Protein AF-A0A241VUE5-F1 (afdb_monomer)

pLDDT: mean 75.99, std 21.01, range [32.09, 97.69]

Secondary structure (DSSP, 8-state):
-----------EEEEE-S-TTSSEEEEEEEES-TTSEEEEEEEHHHHHHHHHHHT-EEPPHHHHHHHHHHHHHHHH--------HHHHHHHHHHTTTT---------

Structure (mmCIF, N/CA/C/O backbone):
data_AF-A0A241VUE5-F1
#
_entry.id   AF-A0A241VUE5-F1
#
loop_
_atom_site.group_PDB
_atom_site.id
_atom_site.type_symbol
_atom_site.label_atom_id
_atom_site.label_alt_id
_atom_site.label_comp_id
_atom_site.label_asym_id
_atom_site.label_entity_id
_atom_site.label_seq_id
_atom_site.pdbx_PDB_ins_code
_atom_site.Cartn_x
_atom_site.Cartn_y
_atom_site.Cartn_z
_atom_site.occupancy
_atom_site.B_iso_or_equiv
_atom_site.auth_seq_id
_atom_site.auth_comp_id
_atom_site.auth_asym_id
_atom_site.auth_atom_id
_atom_site.pdbx_PDB_model_num
ATOM 1 N N . MET A 1 1 ? 30.937 9.271 27.587 1.00 45.34 1 MET A N 1
ATOM 2 C CA . MET A 1 1 ? 30.041 9.968 26.642 1.00 45.34 1 MET A CA 1
ATOM 3 C C . MET A 1 1 ? 29.338 8.888 25.841 1.00 45.34 1 MET A C 1
ATOM 5 O O . MET A 1 1 ? 29.972 8.274 24.997 1.00 45.34 1 MET A O 1
ATOM 9 N N . THR A 1 2 ? 28.105 8.544 26.205 1.00 46.31 2 THR A N 1
ATOM 10 C CA . THR A 1 2 ? 27.366 7.443 25.572 1.00 46.31 2 THR A CA 1
ATOM 11 C C . THR A 1 2 ? 26.695 7.985 24.317 1.00 46.31 2 THR A C 1
ATOM 13 O O . THR A 1 2 ? 25.827 8.849 24.417 1.00 46.31 2 THR A O 1
ATOM 16 N N . VAL A 1 3 ? 27.128 7.532 23.142 1.00 59.31 3 VAL A N 1
ATOM 17 C CA . VAL A 1 3 ? 26.446 7.838 21.881 1.00 59.31 3 VAL A CA 1
ATOM 18 C C . VAL A 1 3 ? 25.120 7.083 21.903 1.00 59.31 3 VAL A C 1
ATOM 20 O O . VAL A 1 3 ? 25.109 5.855 21.918 1.00 59.31 3 VAL A O 1
ATOM 23 N N . LEU A 1 4 ? 24.005 7.810 21.962 1.00 61.28 4 LEU A N 1
ATOM 24 C CA . LEU A 1 4 ? 22.687 7.235 21.720 1.00 61.28 4 LEU A CA 1
ATOM 25 C C . LEU A 1 4 ? 22.579 7.002 20.212 1.00 61.28 4 LEU A C 1
ATOM 27 O O . LEU A 1 4 ? 22.376 7.945 19.448 1.00 61.28 4 LEU A O 1
ATOM 31 N N . THR A 1 5 ? 22.776 5.763 19.771 1.00 57.78 5 THR A N 1
ATOM 32 C CA . THR A 1 5 ? 22.434 5.331 18.416 1.00 57.78 5 THR A CA 1
ATOM 33 C C . THR A 1 5 ? 20.922 5.442 18.265 1.00 57.78 5 THR A C 1
ATOM 35 O O . THR A 1 5 ? 20.172 4.606 18.765 1.00 57.78 5 THR A O 1
ATOM 38 N N . GLN A 1 6 ? 20.463 6.517 17.626 1.00 61.12 6 GLN A N 1
ATOM 39 C CA . GLN A 1 6 ? 19.059 6.641 17.262 1.00 61.12 6 GLN A CA 1
ATOM 40 C C . GLN A 1 6 ? 18.712 5.511 16.287 1.00 61.12 6 GLN A C 1
ATOM 42 O O . GLN A 1 6 ? 19.500 5.255 15.369 1.00 61.12 6 GLN A O 1
ATOM 47 N N . PRO A 1 7 ? 17.574 4.820 16.463 1.00 63.97 7 PRO A N 1
ATOM 48 C CA . PRO A 1 7 ? 17.143 3.829 15.494 1.00 63.97 7 PRO A CA 1
ATOM 49 C C . PRO A 1 7 ? 16.971 4.523 14.141 1.00 63.97 7 PRO A C 1
ATOM 51 O O . PRO A 1 7 ? 16.295 5.547 14.035 1.00 63.97 7 PRO A O 1
ATOM 54 N N . THR A 1 8 ? 17.610 3.989 13.103 1.00 72.19 8 THR A N 1
ATOM 55 C CA . THR A 1 8 ? 17.396 4.440 11.727 1.00 72.19 8 THR A CA 1
ATOM 56 C C . THR A 1 8 ? 15.950 4.144 11.355 1.00 72.19 8 THR A C 1
ATOM 58 O O . THR A 1 8 ? 15.579 2.984 11.175 1.00 72.19 8 THR A O 1
ATOM 61 N N . GLN A 1 9 ? 15.122 5.186 11.293 1.00 82.56 9 GLN A N 1
ATOM 62 C CA . GLN A 1 9 ? 13.728 5.062 10.890 1.00 82.56 9 GLN A CA 1
ATOM 63 C C . GLN A 1 9 ? 13.676 4.644 9.418 1.00 82.56 9 GLN A C 1
ATOM 65 O O . GLN A 1 9 ? 14.095 5.396 8.539 1.00 82.56 9 GLN A O 1
ATOM 70 N N . LEU A 1 10 ? 13.172 3.439 9.154 1.00 92.00 10 LEU A N 1
ATOM 71 C CA . LEU A 1 10 ? 12.990 2.945 7.792 1.00 92.00 10 LEU A CA 1
ATOM 72 C C . LEU A 1 10 ? 11.774 3.623 7.160 1.00 92.00 10 LEU A C 1
ATOM 74 O O . LEU A 1 10 ? 10.712 3.709 7.784 1.00 92.00 10 LEU A O 1
ATOM 78 N N . THR A 1 11 ? 11.928 4.074 5.916 1.00 94.38 11 THR A N 1
ATOM 79 C CA . THR A 1 11 ? 10.799 4.620 5.151 1.00 94.38 11 THR A CA 1
ATOM 80 C C . THR A 1 11 ? 9.869 3.478 4.772 1.00 94.38 11 THR A C 1
ATOM 82 O O . THR A 1 11 ? 10.332 2.409 4.387 1.00 94.38 11 THR A O 1
ATOM 85 N N . LYS A 1 12 ? 8.560 3.676 4.897 1.00 96.50 12 LYS A N 1
ATOM 86 C CA . LYS A 1 12 ? 7.565 2.652 4.584 1.00 96.50 12 LYS A CA 1
ATOM 87 C C . LYS A 1 12 ? 6.654 3.163 3.486 1.00 96.50 12 LYS A C 1
ATOM 89 O O . LYS A 1 12 ? 6.174 4.291 3.573 1.00 96.50 12 LYS A O 1
ATOM 94 N N . TYR A 1 13 ? 6.418 2.337 2.483 1.00 97.12 13 TYR A N 1
ATOM 95 C CA . TYR A 1 13 ? 5.673 2.705 1.291 1.00 97.12 13 TYR A CA 1
ATOM 96 C C . TYR A 1 13 ? 4.372 1.923 1.203 1.00 97.12 13 TYR A C 1
ATOM 98 O O . TYR A 1 13 ? 4.324 0.762 1.612 1.00 97.12 13 TYR A O 1
ATOM 106 N N . ILE A 1 14 ? 3.341 2.550 0.641 1.00 97.50 14 ILE A N 1
ATOM 107 C CA . ILE A 1 14 ? 2.120 1.863 0.224 1.00 97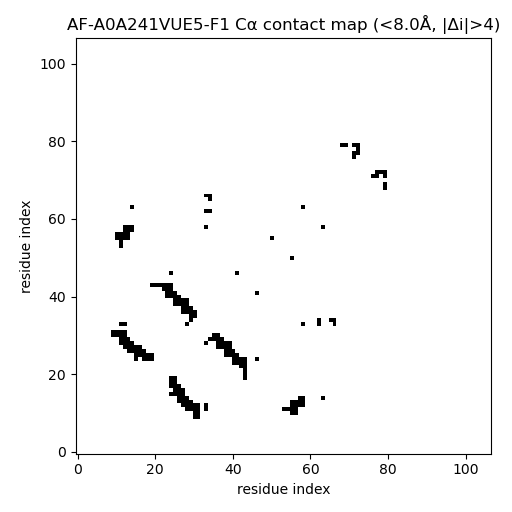.50 14 ILE A CA 1
ATOM 108 C C . ILE A 1 14 ? 1.779 2.148 -1.237 1.00 97.50 14 ILE A C 1
ATOM 110 O O . ILE A 1 14 ? 2.012 3.251 -1.732 1.00 97.50 14 ILE A O 1
ATOM 114 N N . ARG A 1 15 ? 1.163 1.177 -1.908 1.00 96.38 15 ARG A N 1
ATOM 115 C CA . ARG A 1 15 ? 0.521 1.338 -3.221 1.00 96.38 15 ARG A CA 1
ATOM 116 C C . ARG A 1 15 ? -0.868 0.731 -3.140 1.00 96.38 15 ARG A C 1
ATOM 118 O O . ARG A 1 15 ? -0.986 -0.451 -2.868 1.00 96.38 15 ARG A O 1
ATOM 125 N N . ILE A 1 16 ? -1.918 1.517 -3.352 1.00 95.62 16 ILE A N 1
ATOM 126 C CA . ILE A 1 16 ? -3.272 0.956 -3.435 1.00 95.62 16 ILE A CA 1
ATOM 127 C C . ILE A 1 16 ? -3.448 0.353 -4.824 1.00 95.62 16 ILE A C 1
ATOM 129 O O . ILE A 1 16 ? -3.260 1.051 -5.818 1.00 95.62 16 ILE A O 1
ATOM 133 N N . THR A 1 17 ? -3.795 -0.928 -4.873 1.00 93.38 17 THR A N 1
ATOM 134 C CA . THR A 1 17 ? -3.970 -1.696 -6.113 1.00 93.38 17 THR A CA 1
ATOM 135 C C . THR A 1 17 ? -5.444 -1.810 -6.513 1.00 93.38 17 THR A C 1
ATOM 137 O O . THR A 1 17 ? -5.752 -1.968 -7.692 1.00 93.38 17 THR A O 1
ATOM 140 N N . GLY A 1 18 ? -6.362 -1.667 -5.549 1.00 89.62 18 GLY A N 1
ATOM 141 C CA . GLY A 1 18 ? -7.812 -1.659 -5.763 1.00 89.62 18 GLY A CA 1
ATOM 142 C C . GLY A 1 18 ? -8.476 -0.291 -5.555 1.00 89.62 18 GLY A C 1
ATOM 143 O O . GLY A 1 18 ? -7.887 0.770 -5.756 1.00 89.62 18 GLY A O 1
ATOM 144 N N . ASP A 1 19 ? -9.739 -0.306 -5.120 1.00 90.62 19 ASP A N 1
ATOM 145 C CA . ASP A 1 19 ? -10.476 0.909 -4.756 1.00 90.62 19 ASP A CA 1
ATOM 146 C C . ASP A 1 19 ? -10.227 1.290 -3.285 1.00 90.62 19 ASP A C 1
ATOM 148 O O . ASP A 1 19 ? -10.527 0.535 -2.358 1.00 90.62 19 ASP A O 1
ATOM 152 N N . ARG A 1 20 ? -9.739 2.514 -3.056 1.00 89.44 20 ARG A N 1
ATOM 153 C CA . ARG A 1 20 ? -9.512 3.094 -1.719 1.00 89.44 20 ARG A CA 1
ATOM 154 C C . ARG A 1 20 ? -10.789 3.186 -0.870 1.00 89.44 20 ARG A C 1
ATOM 156 O O . ARG A 1 20 ? -10.709 3.219 0.359 1.00 89.44 20 ARG A O 1
ATOM 163 N N . ASN A 1 21 ? -11.954 3.271 -1.506 1.00 90.62 21 ASN A N 1
ATOM 164 C CA . ASN A 1 21 ? -13.252 3.401 -0.843 1.00 90.62 21 ASN A CA 1
ATOM 165 C C . ASN A 1 21 ? -14.022 2.078 -0.761 1.00 90.62 21 ASN A C 1
ATOM 167 O O . ASN A 1 21 ? -15.158 2.059 -0.279 1.00 90.62 21 ASN A O 1
ATOM 171 N N . ALA A 1 22 ? -13.419 0.972 -1.200 1.00 90.81 22 ALA A N 1
ATOM 172 C CA . ALA A 1 22 ? -14.007 -0.341 -1.030 1.00 90.81 22 ALA A CA 1
ATOM 173 C C . ALA 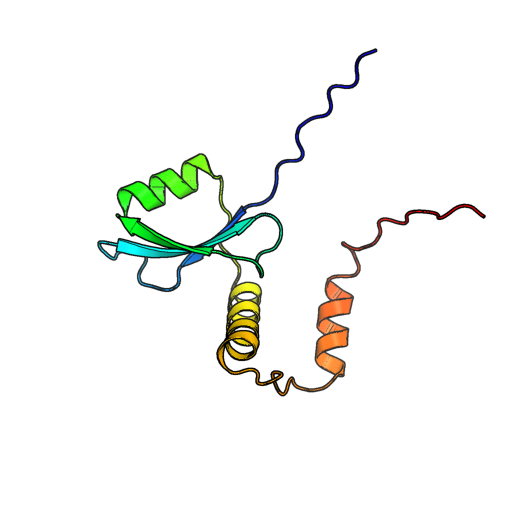A 1 22 ? -14.122 -0.713 0.456 1.00 90.81 22 ALA A C 1
ATOM 175 O O . ALA A 1 22 ? -13.394 -0.231 1.328 1.00 90.81 22 ALA A O 1
ATOM 176 N N . LYS A 1 23 ? -15.038 -1.643 0.751 1.00 93.19 23 LYS A N 1
ATOM 177 C CA . LYS A 1 23 ? -15.198 -2.209 2.101 1.00 93.19 23 LYS A CA 1
ATOM 178 C C . LYS A 1 23 ? -13.895 -2.840 2.609 1.00 93.19 23 LYS A C 1
ATOM 180 O O . LYS A 1 23 ? -13.621 -2.796 3.810 1.00 93.19 23 LYS A O 1
ATOM 185 N N . PHE A 1 24 ? -13.125 -3.411 1.687 1.00 96.12 24 PHE A N 1
ATOM 186 C CA . PHE A 1 24 ? -11.792 -3.950 1.895 1.00 96.12 24 PHE A CA 1
ATOM 187 C C . PHE A 1 24 ? -10.844 -3.263 0.917 1.00 96.12 24 PHE A C 1
ATOM 189 O O . PHE A 1 24 ? -11.091 -3.283 -0.283 1.00 96.12 24 PHE A O 1
ATOM 196 N N . VAL A 1 25 ? -9.802 -2.633 1.446 1.00 97.25 25 VAL A N 1
ATOM 197 C CA . VAL A 1 25 ? -8.775 -1.935 0.679 1.00 97.25 25 VAL A CA 1
ATOM 198 C C . VAL A 1 25 ? -7.645 -2.915 0.409 1.00 97.25 25 VAL A C 1
ATOM 200 O O . VAL A 1 25 ? -7.073 -3.468 1.351 1.00 97.25 25 VAL A O 1
ATOM 203 N N . GLU A 1 26 ? -7.347 -3.109 -0.868 1.00 97.69 26 GLU A N 1
ATOM 204 C CA . GLU A 1 26 ? -6.231 -3.910 -1.372 1.00 97.69 26 GLU A CA 1
ATOM 205 C C . GLU A 1 26 ? -5.045 -2.979 -1.635 1.00 97.69 26 GLU A C 1
ATOM 207 O O . GLU A 1 26 ? -5.191 -1.945 -2.300 1.00 97.69 26 GLU A O 1
ATOM 212 N N . PHE A 1 27 ? -3.892 -3.290 -1.046 1.00 97.31 27 PHE A N 1
ATOM 213 C CA . PHE A 1 27 ? -2.702 -2.457 -1.151 1.00 97.31 27 PHE A CA 1
ATOM 214 C C . PHE A 1 27 ? -1.419 -3.248 -0.904 1.00 97.31 27 PHE A C 1
ATOM 216 O O . PHE A 1 27 ? -1.391 -4.196 -0.122 1.00 97.31 27 PHE A O 1
ATOM 223 N N . ASP A 1 28 ? -0.334 -2.775 -1.498 1.00 97.06 28 ASP A N 1
ATOM 224 C CA . ASP A 1 28 ? 1.013 -3.272 -1.260 1.00 97.06 28 ASP A CA 1
ATOM 225 C C . ASP A 1 28 ? 1.693 -2.464 -0.173 1.00 97.06 28 ASP A C 1
ATOM 227 O O . ASP A 1 28 ? 1.513 -1.246 -0.084 1.00 97.06 28 ASP A O 1
ATOM 231 N N . PHE A 1 29 ? 2.517 -3.132 0.624 1.00 96.94 29 PHE A N 1
ATOM 232 C CA . PHE A 1 29 ? 3.306 -2.516 1.677 1.00 96.94 29 PHE A CA 1
ATOM 233 C C . PHE A 1 29 ? 4.782 -2.886 1.553 1.00 96.94 29 PHE A C 1
ATOM 235 O O . PHE A 1 29 ? 5.136 -4.063 1.553 1.00 96.94 29 PHE A O 1
ATOM 242 N N . ALA A 1 30 ? 5.641 -1.871 1.507 1.00 95.25 30 ALA A N 1
ATOM 243 C CA . ALA A 1 30 ? 7.088 -2.007 1.370 1.00 95.25 30 ALA A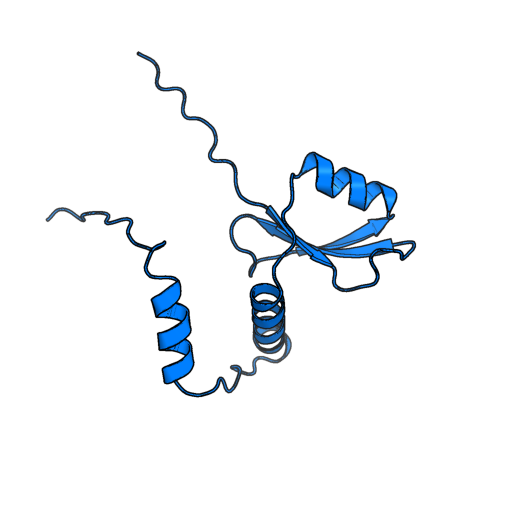 CA 1
ATOM 244 C C . ALA A 1 30 ? 7.830 -1.275 2.494 1.00 95.25 30 ALA A C 1
ATOM 246 O O . ALA A 1 30 ? 7.353 -0.273 3.033 1.00 95.25 30 ALA A O 1
ATOM 247 N N . ILE A 1 31 ? 9.031 -1.747 2.827 1.00 94.81 31 ILE A N 1
ATOM 248 C CA . ILE A 1 31 ? 9.912 -1.123 3.820 1.00 94.81 31 ILE A CA 1
ATOM 249 C C . ILE A 1 31 ? 11.271 -0.891 3.178 1.00 94.81 31 ILE A C 1
ATOM 251 O O . ILE A 1 31 ? 11.894 -1.835 2.706 1.00 94.81 31 ILE A O 1
ATOM 255 N N . GLN A 1 32 ? 11.747 0.351 3.236 1.00 91.81 32 GLN A N 1
ATOM 256 C CA . GLN A 1 32 ? 13.006 0.859 2.691 1.00 91.81 32 GLN A CA 1
ATOM 257 C C . GLN A 1 32 ? 13.113 0.804 1.161 1.00 91.81 32 GLN A C 1
ATOM 259 O O . GLN A 1 32 ? 13.547 1.783 0.560 1.00 91.81 32 GLN A O 1
ATOM 264 N N . ASP A 1 33 ? 12.701 -0.297 0.544 1.00 89.25 33 ASP A N 1
ATOM 265 C CA . ASP A 1 33 ? 12.710 -0.527 -0.893 1.00 89.25 33 ASP A CA 1
ATOM 266 C C . ASP A 1 33 ? 11.264 -0.686 -1.401 1.00 89.25 33 ASP A C 1
ATOM 268 O O . ASP A 1 33 ? 10.607 -1.664 -1.042 1.00 89.25 33 ASP A O 1
ATOM 272 N N . PRO A 1 34 ? 10.740 0.251 -2.216 1.00 88.81 34 PRO A N 1
ATOM 273 C CA . PRO A 1 34 ? 9.373 0.190 -2.732 1.00 88.81 34 PRO A CA 1
ATOM 274 C C . PRO A 1 34 ? 9.133 -0.968 -3.713 1.00 88.81 34 PRO A C 1
ATOM 276 O O . PRO A 1 34 ? 7.976 -1.258 -4.002 1.00 88.81 34 PRO A O 1
ATOM 279 N N . THR A 1 35 ? 10.183 -1.624 -4.217 1.00 87.62 35 THR A N 1
ATOM 280 C CA . THR A 1 35 ? 10.077 -2.749 -5.164 1.00 87.62 35 THR A CA 1
ATOM 281 C C . THR A 1 35 ? 9.905 -4.103 -4.476 1.00 87.62 35 THR A C 1
ATOM 283 O O . THR A 1 35 ? 9.473 -5.065 -5.107 1.00 87.62 35 THR A O 1
ATOM 286 N N . LEU A 1 36 ? 10.197 -4.177 -3.172 1.00 89.44 36 LEU A N 1
ATOM 287 C CA . LEU A 1 36 ? 10.018 -5.368 -2.348 1.00 89.44 36 LEU A CA 1
ATOM 288 C C . LEU A 1 36 ? 8.851 -5.154 -1.385 1.00 89.44 36 LEU A C 1
ATOM 290 O O . LEU A 1 36 ? 9.000 -4.560 -0.313 1.00 89.44 36 LEU A O 1
ATOM 294 N N . PHE A 1 37 ? 7.684 -5.657 -1.770 1.00 93.44 37 PHE A N 1
ATOM 295 C CA . PHE A 1 37 ? 6.445 -5.449 -1.035 1.00 93.44 37 PHE A CA 1
ATOM 296 C C . PHE A 1 37 ? 5.72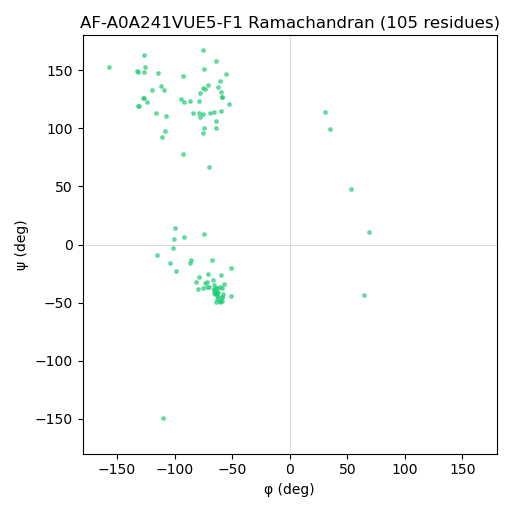1 -6.752 -0.698 1.00 93.44 37 PHE A C 1
ATOM 298 O O . PHE A 1 37 ? 5.976 -7.812 -1.267 1.00 93.44 37 PHE A O 1
ATOM 305 N N . VAL A 1 38 ? 4.805 -6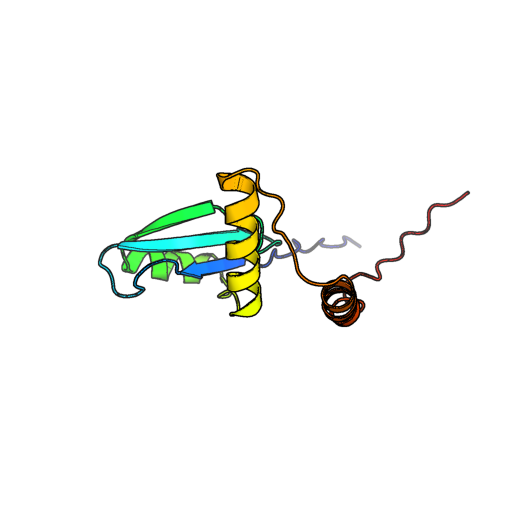.645 0.260 1.00 94.75 38 VAL A N 1
ATOM 306 C CA . VAL A 1 38 ? 3.795 -7.660 0.561 1.00 94.75 38 VAL A CA 1
ATOM 307 C C . VAL A 1 38 ? 2.417 -7.125 0.188 1.00 94.75 38 VAL A C 1
ATOM 309 O O . VAL A 1 38 ? 2.100 -5.977 0.500 1.00 94.75 38 VAL A O 1
ATOM 312 N N . GLU A 1 39 ? 1.602 -7.959 -0.448 1.00 95.25 39 GLU A N 1
ATOM 313 C CA . GLU A 1 39 ? 0.203 -7.657 -0.758 1.00 95.25 39 GLU A CA 1
ATOM 314 C C . GLU A 1 39 ? -0.659 -7.846 0.499 1.00 95.25 39 GLU A C 1
ATOM 316 O O . GLU A 1 39 ? -0.580 -8.874 1.182 1.00 95.25 39 GLU A O 1
ATOM 321 N N . LEU A 1 40 ? -1.487 -6.855 0.828 1.00 96.62 40 LEU A N 1
ATOM 322 C CA . LEU A 1 40 ? -2.359 -6.855 1.999 1.00 96.62 40 LEU A CA 1
ATOM 323 C C . LEU A 1 40 ? -3.781 -6.429 1.627 1.00 96.62 40 LEU A C 1
ATOM 325 O O . LEU A 1 40 ? -4.008 -5.597 0.752 1.00 96.62 40 LEU A O 1
ATOM 329 N N . VAL A 1 41 ? -4.756 -6.966 2.363 1.00 97.06 41 VAL A N 1
ATOM 330 C CA . VAL A 1 41 ? -6.168 -6.592 2.238 1.00 97.06 41 VAL A CA 1
ATOM 331 C C . VAL A 1 41 ? -6.738 -6.331 3.624 1.00 97.06 41 VAL A C 1
ATOM 333 O O . VAL A 1 41 ? -6.749 -7.223 4.474 1.00 97.06 41 VAL A O 1
ATOM 336 N N . LEU A 1 42 ? -7.215 -5.111 3.875 1.00 97.12 42 LEU A N 1
ATOM 337 C CA . LEU A 1 42 ? -7.735 -4.701 5.184 1.00 97.12 42 LEU A CA 1
ATOM 338 C C . LEU A 1 42 ? -9.087 -3.989 5.062 1.00 97.12 42 LEU A C 1
ATOM 340 O O . LEU A 1 42 ? -9.310 -3.261 4.099 1.00 97.12 42 LEU A O 1
ATOM 344 N N . PRO A 1 43 ? -9.991 -4.106 6.053 1.00 97.50 43 PRO A N 1
ATOM 345 C CA . PRO A 1 43 ? -11.138 -3.208 6.150 1.00 97.50 43 PRO A CA 1
ATOM 346 C C . PRO A 1 43 ? -10.695 -1.740 6.193 1.00 97.50 43 PRO A C 1
ATOM 348 O O . PRO A 1 43 ? -9.674 -1.424 6.805 1.00 97.50 43 PRO A O 1
ATOM 351 N N . GLN A 1 44 ? -11.493 -0.833 5.627 1.00 95.81 44 GLN A N 1
ATOM 352 C CA . GLN A 1 44 ? -11.126 0.583 5.469 1.00 95.81 44 GLN A CA 1
ATOM 353 C C . GLN A 1 44 ? -10.622 1.254 6.763 1.00 95.81 44 GLN A C 1
ATOM 355 O O . GLN A 1 44 ? -9.600 1.938 6.755 1.00 95.81 44 GLN A O 1
ATOM 360 N N . GLN A 1 45 ? -11.295 1.018 7.894 1.00 96.00 45 GLN A N 1
ATOM 361 C CA . GLN A 1 45 ? -10.891 1.583 9.188 1.00 96.00 45 GLN A CA 1
ATOM 362 C C . GLN A 1 45 ? -9.534 1.038 9.665 1.00 96.00 45 GLN A C 1
ATOM 364 O O . GLN A 1 45 ? -8.714 1.781 10.201 1.00 96.00 45 GLN A O 1
ATOM 369 N N . ALA A 1 46 ? -9.278 -0.256 9.455 1.00 96.94 46 ALA A N 1
ATOM 370 C CA . ALA A 1 46 ? -8.005 -0.874 9.811 1.00 96.94 46 ALA A CA 1
ATOM 371 C C . ALA A 1 46 ? -6.873 -0.383 8.899 1.00 96.94 46 ALA A C 1
ATOM 373 O O . ALA A 1 46 ? -5.768 -0.159 9.379 1.00 96.94 46 ALA A O 1
ATOM 374 N N . PHE A 1 47 ? -7.156 -0.154 7.614 1.00 97.12 47 PHE A N 1
ATOM 375 C CA . PHE A 1 47 ? -6.208 0.444 6.675 1.00 97.12 47 PHE A CA 1
ATOM 376 C C . PHE A 1 47 ? -5.805 1.872 7.078 1.00 97.12 47 PHE A C 1
ATOM 378 O O . PHE A 1 47 ? -4.618 2.194 7.097 1.00 97.12 47 PHE A O 1
ATOM 385 N N . GLN A 1 48 ? -6.765 2.720 7.464 1.00 95.44 48 GLN A N 1
ATOM 386 C CA . GLN A 1 48 ? -6.472 4.073 7.959 1.00 95.44 48 GLN A CA 1
ATOM 387 C C . GLN A 1 48 ? -5.570 4.027 9.198 1.00 95.44 48 GLN A C 1
ATOM 389 O O . GLN A 1 48 ? -4.519 4.667 9.225 1.00 95.44 48 GLN A O 1
ATOM 394 N N . HIS A 1 49 ? -5.921 3.189 10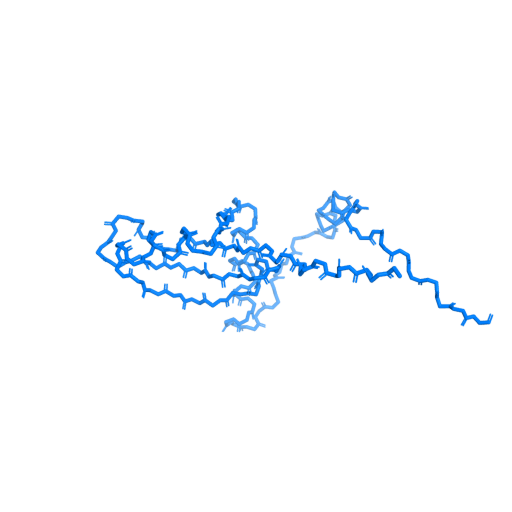.175 1.00 97.38 49 HIS A N 1
ATOM 395 C CA . HIS A 1 49 ? -5.121 3.026 11.386 1.00 97.38 49 HIS A CA 1
ATOM 396 C C . HIS A 1 49 ? -3.724 2.451 11.100 1.00 97.38 49 HIS A C 1
ATOM 398 O O . HIS A 1 49 ? -2.731 2.870 11.694 1.00 97.38 49 HIS A O 1
ATOM 404 N N . PHE A 1 50 ? -3.626 1.523 10.143 1.00 97.12 50 PHE A N 1
ATOM 405 C CA . PHE A 1 50 ? -2.355 0.991 9.663 1.00 97.12 50 PHE A CA 1
ATOM 406 C C . PHE A 1 50 ? -1.461 2.102 9.105 1.00 97.12 50 PHE A C 1
ATOM 408 O O . PHE A 1 50 ? -0.276 2.143 9.443 1.00 97.12 50 PHE A O 1
ATOM 415 N N . CYS A 1 51 ? -2.017 3.009 8.295 1.00 96.06 51 CYS A N 1
ATOM 416 C CA . CYS A 1 51 ? -1.278 4.131 7.717 1.00 96.06 51 CYS A CA 1
ATOM 417 C C . CYS A 1 51 ? -0.760 5.093 8.795 1.00 96.06 51 CYS A C 1
ATOM 419 O O . CYS A 1 51 ? 0.391 5.523 8.726 1.00 96.06 51 CYS A O 1
ATOM 421 N N . GLU A 1 52 ? -1.576 5.384 9.811 1.00 95.62 52 GLU A N 1
ATOM 422 C CA . GLU A 1 52 ? -1.215 6.254 10.938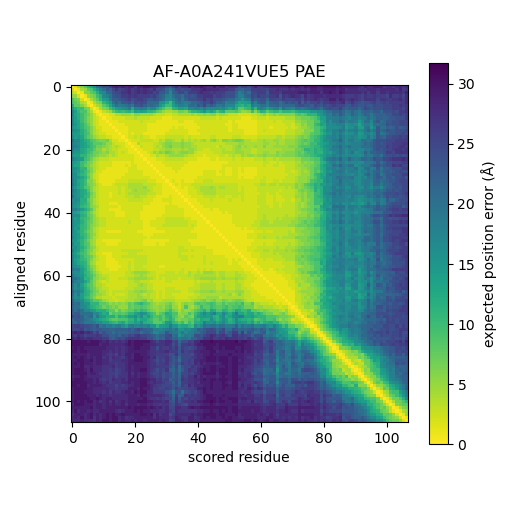 1.00 95.62 52 GLU A CA 1
ATOM 423 C C . GLU A 1 52 ? -0.079 5.669 11.785 1.00 95.62 52 GLU A C 1
ATOM 425 O O . GLU A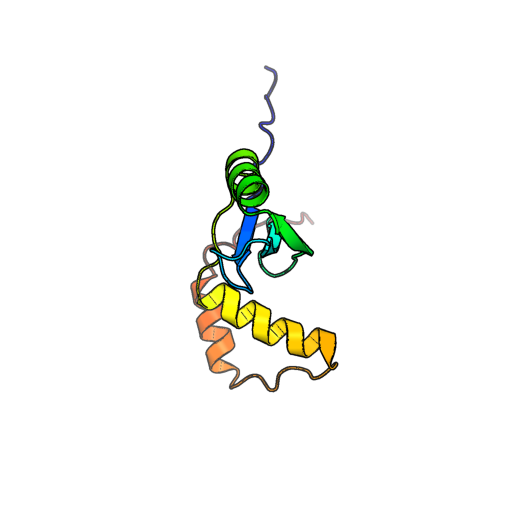 1 52 ? 0.910 6.352 12.052 1.00 95.62 52 GLU A O 1
ATOM 430 N N . ILE A 1 53 ? -0.189 4.394 12.177 1.00 96.38 53 ILE A N 1
ATOM 431 C CA . ILE A 1 53 ? 0.832 3.710 12.986 1.00 96.38 53 ILE A CA 1
ATOM 432 C C . ILE A 1 53 ? 2.149 3.614 12.222 1.00 96.38 53 ILE A C 1
ATOM 434 O O . ILE A 1 53 ? 3.228 3.805 12.786 1.00 96.38 53 ILE A O 1
ATOM 438 N N . ASN A 1 54 ? 2.069 3.266 10.938 1.00 94.81 54 ASN A N 1
ATOM 439 C CA . ASN A 1 54 ? 3.258 3.004 10.151 1.00 94.81 54 ASN A CA 1
ATOM 440 C C . ASN A 1 54 ? 3.874 4.259 9.544 1.00 94.81 54 ASN A C 1
ATOM 442 O O . ASN A 1 54 ? 5.025 4.166 9.140 1.00 94.81 54 ASN A O 1
ATOM 446 N N . GLN A 1 55 ? 3.185 5.403 9.529 1.00 95.75 55 GLN A N 1
ATOM 447 C CA . GLN A 1 55 ? 3.683 6.640 8.913 1.00 95.75 55 GLN A CA 1
ATOM 448 C C . GLN A 1 55 ? 4.106 6.401 7.457 1.00 95.75 55 GLN A C 1
ATOM 450 O O . GLN A 1 55 ? 5.217 6.728 7.040 1.00 95.75 55 GLN A O 1
ATOM 455 N N . VAL A 1 56 ? 3.229 5.732 6.710 1.00 95.50 56 VAL A N 1
ATOM 456 C CA . VAL A 1 56 ? 3.510 5.306 5.338 1.00 95.50 56 VAL A CA 1
ATOM 457 C C . VAL A 1 56 ? 3.469 6.472 4.358 1.00 95.50 56 VAL A C 1
ATOM 459 O O . VAL A 1 56 ? 2.722 7.434 4.538 1.00 95.50 56 VAL A O 1
ATOM 462 N N . ILE A 1 57 ? 4.248 6.346 3.290 1.00 95.62 57 ILE A N 1
ATOM 463 C CA . ILE A 1 57 ? 4.259 7.249 2.143 1.00 95.62 57 ILE A CA 1
ATOM 464 C C . ILE A 1 57 ? 3.649 6.509 0.955 1.00 95.62 57 ILE A C 1
ATOM 466 O O . ILE A 1 57 ? 3.994 5.361 0.685 1.00 95.62 57 ILE A O 1
ATOM 470 N N . GLU A 1 58 ? 2.739 7.149 0.231 1.00 95.25 58 GLU A N 1
ATOM 471 C CA . GLU A 1 58 ? 2.195 6.559 -0.991 1.00 95.25 58 GLU A CA 1
ATOM 472 C C . GLU A 1 58 ? 3.227 6.615 -2.121 1.00 95.25 58 GLU A C 1
ATOM 474 O O . GLU A 1 58 ? 3.876 7.643 -2.329 1.00 95.25 58 GLU A O 1
ATOM 479 N N . MET A 1 59 ? 3.394 5.501 -2.832 1.00 92.50 59 MET A N 1
ATOM 480 C CA . MET A 1 59 ? 4.290 5.421 -3.983 1.00 92.50 59 MET A CA 1
ATOM 481 C C . MET A 1 59 ? 3.850 6.404 -5.072 1.00 92.50 59 MET A C 1
ATOM 483 O O . MET A 1 59 ? 2.656 6.563 -5.344 1.00 92.50 59 MET A O 1
ATOM 487 N N . ASN A 1 60 ? 4.817 7.049 -5.720 1.00 90.38 60 ASN A N 1
ATOM 488 C CA . ASN A 1 60 ? 4.550 7.910 -6.869 1.00 90.38 60 ASN A CA 1
ATOM 489 C C . ASN A 1 60 ? 4.248 7.078 -8.133 1.00 90.38 60 ASN A C 1
ATOM 491 O O . ASN A 1 60 ? 4.466 5.869 -8.159 1.00 90.38 60 ASN A O 1
ATOM 495 N N . GLU A 1 61 ? 3.741 7.716 -9.191 1.00 87.12 61 GLU A N 1
ATOM 496 C CA . GLU A 1 61 ? 3.348 7.005 -10.422 1.00 87.12 61 GLU A CA 1
ATOM 497 C C . GLU A 1 61 ? 4.509 6.260 -11.098 1.00 87.12 61 GLU A C 1
ATOM 499 O O . GLU A 1 61 ? 4.319 5.158 -11.603 1.00 87.12 61 GLU A O 1
ATOM 504 N N . GLU A 1 62 ? 5.723 6.817 -11.070 1.00 85.94 62 GLU A N 1
ATOM 505 C CA . GLU A 1 62 ? 6.908 6.177 -11.657 1.00 85.94 62 GLU A CA 1
ATOM 506 C C . GLU A 1 62 ? 7.279 4.885 -10.912 1.00 85.94 62 GLU A C 1
ATOM 508 O O . GLU A 1 62 ? 7.579 3.870 -11.536 1.00 85.94 62 GLU A O 1
ATOM 513 N N . GLN A 1 63 ? 7.201 4.899 -9.578 1.00 86.44 63 GLN A N 1
ATOM 514 C CA . GLN A 1 63 ? 7.430 3.732 -8.725 1.00 86.44 63 GLN A CA 1
ATOM 515 C C . GLN A 1 63 ? 6.369 2.654 -8.953 1.00 86.44 63 GLN A C 1
ATOM 517 O O . GLN A 1 63 ? 6.712 1.478 -9.048 1.00 86.44 63 GLN A O 1
ATOM 522 N N . LYS A 1 64 ? 5.093 3.043 -9.082 1.00 88.31 64 LYS A N 1
ATOM 523 C CA . LYS A 1 64 ? 4.011 2.097 -9.391 1.00 88.31 64 LYS A CA 1
ATOM 524 C C . LYS A 1 64 ? 4.246 1.415 -10.739 1.00 88.31 64 LYS A C 1
ATOM 526 O O . LYS A 1 64 ? 4.235 0.191 -10.790 1.00 88.31 64 LYS A O 1
ATOM 531 N N . ALA A 1 65 ? 4.542 2.196 -11.781 1.00 86.19 65 ALA A N 1
ATOM 532 C CA . ALA A 1 65 ? 4.793 1.680 -13.126 1.00 86.19 65 ALA A CA 1
ATOM 533 C C . ALA A 1 65 ? 6.028 0.767 -13.185 1.00 86.19 65 ALA A C 1
ATOM 535 O O . ALA A 1 65 ? 6.031 -0.238 -13.895 1.00 86.19 65 ALA A O 1
ATOM 536 N N . TRP A 1 66 ? 7.079 1.094 -12.426 1.00 83.88 66 TRP A N 1
ATOM 537 C CA . TRP A 1 66 ? 8.244 0.224 -12.295 1.00 83.88 66 TRP A CA 1
ATOM 538 C C . TRP A 1 66 ? 7.881 -1.111 -11.642 1.00 83.88 66 TRP A C 1
ATOM 540 O O . TRP A 1 66 ? 8.262 -2.161 -12.155 1.00 83.88 66 TRP A O 1
ATOM 550 N N . ASN A 1 67 ? 7.122 -1.081 -10.545 1.00 85.75 67 ASN A N 1
ATOM 551 C CA . ASN A 1 67 ? 6.695 -2.291 -9.848 1.00 85.75 67 ASN A CA 1
ATOM 552 C C . ASN A 1 67 ? 5.820 -3.189 -10.733 1.00 85.75 67 ASN A C 1
ATOM 554 O O . ASN A 1 67 ? 6.056 -4.394 -10.765 1.00 85.75 67 ASN A O 1
ATOM 558 N N . ASP A 1 68 ? 4.899 -2.614 -11.511 1.00 85.00 68 ASP A N 1
ATOM 559 C CA . ASP A 1 68 ? 4.080 -3.363 -12.477 1.00 85.00 68 ASP A CA 1
ATOM 560 C C . ASP A 1 68 ? 4.956 -4.095 -13.509 1.00 85.00 68 ASP A C 1
ATOM 562 O O . ASP A 1 68 ? 4.789 -5.290 -13.745 1.00 85.00 68 ASP A O 1
ATOM 566 N N . ALA A 1 69 ? 5.965 -3.412 -14.062 1.00 79.50 69 ALA A N 1
ATOM 567 C CA . ALA A 1 69 ? 6.898 -4.013 -15.015 1.00 79.50 69 ALA A CA 1
ATOM 568 C C . ALA A 1 69 ? 7.784 -5.109 -14.392 1.00 79.50 69 ALA A C 1
ATOM 570 O O . ALA A 1 69 ? 8.207 -6.038 -15.083 1.00 79.50 69 ALA A O 1
ATOM 571 N N . GLN A 1 70 ? 8.102 -5.005 -13.097 1.00 76.50 70 GLN A N 1
ATOM 572 C CA . GLN A 1 70 ? 8.843 -6.049 -12.389 1.00 76.50 70 GLN A CA 1
ATOM 573 C C . GLN A 1 70 ? 7.960 -7.262 -12.076 1.00 76.50 70 GLN A C 1
ATOM 575 O O . GLN A 1 70 ? 8.442 -8.387 -12.170 1.00 76.50 70 GLN A O 1
ATOM 580 N N . GLU A 1 71 ? 6.685 -7.078 -11.730 1.00 76.31 71 GLU A N 1
ATOM 581 C CA . GLU A 1 71 ? 5.767 -8.193 -11.467 1.00 76.31 71 GLU A CA 1
ATOM 582 C C . GLU A 1 71 ? 5.638 -9.140 -12.662 1.00 76.31 71 GLU A C 1
ATOM 584 O O . GLU A 1 71 ? 5.691 -10.357 -12.475 1.00 76.31 71 GLU A O 1
ATOM 589 N N . ASP A 1 72 ? 5.537 -8.607 -13.882 1.00 69.50 72 ASP A N 1
ATOM 590 C CA . ASP A 1 72 ? 5.463 -9.420 -15.101 1.00 69.50 72 ASP A CA 1
ATOM 591 C C . ASP A 1 72 ? 6.699 -10.318 -15.261 1.00 69.50 72 ASP A C 1
ATOM 593 O O . ASP A 1 72 ? 6.575 -11.500 -15.610 1.00 69.50 72 ASP A O 1
ATOM 597 N N . LYS A 1 73 ? 7.880 -9.808 -14.881 1.00 66.69 73 LYS A N 1
ATOM 598 C CA . LYS A 1 73 ? 9.124 -10.584 -14.863 1.00 66.69 73 LYS A CA 1
ATOM 599 C C . LYS A 1 73 ? 9.042 -11.776 -13.919 1.00 66.69 73 LYS A C 1
ATOM 601 O O . LYS A 1 73 ? 9.409 -12.889 -14.292 1.00 66.69 73 LYS A O 1
ATOM 606 N N . TRP A 1 74 ? 8.578 -11.563 -12.690 1.00 68.00 74 TRP A N 1
ATOM 607 C CA . TRP A 1 74 ? 8.545 -12.618 -11.673 1.00 68.00 74 TRP A CA 1
ATOM 608 C C . TRP A 1 74 ? 7.373 -13.589 -11.860 1.00 68.00 74 TRP A C 1
ATOM 610 O O . TRP A 1 74 ? 7.493 -14.759 -11.496 1.00 68.00 74 TRP A O 1
ATOM 620 N N . ARG A 1 75 ? 6.259 -13.133 -12.447 1.00 65.50 75 ARG A N 1
ATOM 621 C CA . ARG A 1 75 ? 5.052 -13.937 -12.679 1.00 65.50 75 ARG A CA 1
ATOM 622 C C . ARG A 1 75 ? 5.178 -14.848 -13.902 1.00 65.50 75 ARG A C 1
ATOM 624 O O . ARG A 1 75 ? 4.712 -15.984 -13.843 1.00 65.50 75 ARG A O 1
ATOM 631 N N . TYR A 1 76 ? 5.818 -14.383 -14.976 1.00 71.44 76 TYR A N 1
ATOM 632 C CA . TYR A 1 76 ? 5.900 -15.123 -16.243 1.00 71.44 76 TYR A CA 1
ATOM 633 C C . TYR A 1 76 ? 7.318 -15.554 -16.627 1.00 71.44 76 TYR A C 1
ATOM 635 O O . TYR A 1 76 ? 7.484 -16.345 -17.554 1.00 71.44 76 TYR A O 1
ATOM 643 N N . GLY A 1 77 ? 8.343 -15.082 -15.911 1.00 59.88 77 GLY A N 1
ATOM 644 C CA . GLY A 1 77 ? 9.738 -15.357 -16.253 1.00 59.88 77 GLY A CA 1
ATOM 645 C C . GLY A 1 77 ? 10.192 -14.672 -17.544 1.00 59.88 77 GLY A C 1
ATOM 646 O O . GLY A 1 77 ? 11.272 -14.986 -18.044 1.00 59.88 77 GLY A O 1
ATOM 647 N N . GLU A 1 78 ? 9.388 -13.758 -18.093 1.00 60.66 78 GLU A N 1
ATOM 648 C CA . GLU A 1 78 ? 9.785 -12.936 -19.227 1.00 60.66 78 GLU A CA 1
ATOM 649 C C . GLU A 1 78 ? 10.681 -11.816 -18.700 1.00 60.66 78 GLU A C 1
ATOM 651 O O . GLU A 1 78 ? 10.250 -10.957 -17.934 1.00 60.66 78 GLU A O 1
ATOM 656 N N . GLU A 1 79 ? 11.964 -11.835 -19.072 1.00 57.09 79 GLU A N 1
ATOM 657 C CA . GLU A 1 79 ? 12.781 -10.627 -18.969 1.00 57.09 79 GLU A CA 1
ATOM 658 C C . GLU A 1 79 ? 12.005 -9.536 -19.714 1.00 57.09 79 GLU A C 1
ATOM 660 O O . GLU A 1 79 ? 11.687 -9.745 -20.890 1.00 57.09 79 GLU A O 1
ATOM 665 N N . PRO A 1 80 ? 11.631 -8.424 -19.058 1.00 49.06 80 PRO A N 1
ATOM 666 C CA . PRO A 1 80 ? 10.874 -7.400 -19.740 1.00 49.06 80 PRO A CA 1
ATOM 667 C C . PRO A 1 80 ? 11.751 -6.970 -20.910 1.00 49.06 80 PRO A C 1
ATOM 669 O O . PRO A 1 80 ? 12.940 -6.697 -20.719 1.00 49.06 80 PRO A O 1
ATOM 672 N N . ASP A 1 81 ? 11.200 -6.991 -22.123 1.00 53.38 81 ASP A N 1
ATOM 673 C CA . ASP A 1 81 ? 11.889 -6.541 -23.332 1.00 53.38 81 ASP A CA 1
ATOM 674 C C . ASP A 1 81 ? 12.029 -5.011 -23.233 1.00 53.38 81 ASP A C 1
ATOM 676 O O . ASP A 1 81 ? 11.336 -4.223 -23.877 1.00 53.38 81 ASP A O 1
ATOM 680 N N . VAL A 1 82 ? 12.835 -4.551 -22.273 1.00 50.78 82 VAL A N 1
ATOM 681 C CA . VAL A 1 82 ? 13.003 -3.144 -21.955 1.00 50.78 82 VAL A CA 1
ATOM 682 C C . VAL A 1 82 ? 13.876 -2.536 -23.035 1.00 50.78 82 VAL A C 1
ATOM 684 O O . VAL A 1 82 ? 15.103 -2.582 -23.002 1.00 50.78 82 VAL A O 1
ATOM 687 N N . LEU A 1 83 ? 13.197 -1.939 -24.011 1.00 51.53 83 LEU A N 1
ATOM 688 C CA . LEU A 1 83 ? 13.324 -0.512 -24.293 1.00 51.53 83 LEU A CA 1
ATOM 689 C C . LEU A 1 83 ? 14.745 0.039 -24.073 1.00 51.53 83 LEU A C 1
ATOM 691 O O . LEU A 1 83 ? 15.126 0.379 -22.958 1.00 51.53 83 LEU A O 1
ATOM 695 N N . ASN A 1 84 ? 15.479 0.171 -25.181 1.00 50.88 84 ASN A N 1
ATOM 696 C CA . ASN A 1 84 ? 16.641 1.033 -25.427 1.00 50.88 84 ASN A CA 1
ATOM 697 C C . ASN A 1 84 ? 17.561 1.356 -24.208 1.00 50.88 84 ASN A C 1
ATOM 699 O O . ASN A 1 84 ? 17.184 2.166 -23.355 1.00 50.88 84 ASN A O 1
ATOM 703 N N . PRO A 1 85 ? 18.831 0.894 -24.202 1.00 51.41 85 PRO A N 1
ATOM 704 C CA . PRO A 1 85 ? 19.819 1.170 -23.145 1.00 51.41 85 PRO A CA 1
ATOM 705 C C . PRO A 1 85 ? 20.000 2.656 -22.772 1.00 51.41 85 PRO A C 1
ATOM 707 O O . PRO A 1 85 ? 20.475 2.976 -21.682 1.00 51.41 85 PRO A O 1
ATOM 710 N N . ILE A 1 86 ? 19.611 3.581 -23.653 1.00 52.91 86 ILE A N 1
ATOM 711 C CA . ILE A 1 86 ? 19.657 5.029 -23.411 1.00 52.91 86 ILE A CA 1
ATOM 712 C C . ILE A 1 86 ? 18.683 5.460 -22.294 1.00 52.91 86 ILE A C 1
ATOM 714 O O . ILE A 1 86 ? 19.015 6.346 -21.505 1.00 52.91 86 ILE A O 1
ATOM 718 N N . ALA A 1 87 ? 17.512 4.823 -22.168 1.00 54.53 87 ALA A N 1
ATOM 719 C CA . ALA A 1 87 ? 16.524 5.173 -21.142 1.00 54.53 87 ALA A CA 1
ATOM 720 C C . ALA A 1 87 ? 16.975 4.742 -19.733 1.00 54.53 87 ALA A C 1
ATOM 722 O O . ALA A 1 87 ? 16.793 5.485 -18.768 1.00 54.53 87 ALA A O 1
ATOM 723 N N . GLN A 1 88 ? 17.654 3.593 -19.628 1.00 52.75 88 GLN A N 1
ATOM 724 C CA . GLN A 1 88 ? 18.259 3.119 -18.377 1.00 52.75 88 GLN A CA 1
ATOM 725 C C . GLN A 1 88 ? 19.364 4.065 -17.894 1.00 52.75 88 GLN A C 1
ATOM 727 O O . GLN A 1 88 ? 19.422 4.397 -16.712 1.00 52.75 88 GLN A O 1
ATOM 732 N N . GLN A 1 89 ? 20.208 4.561 -18.807 1.00 51.47 89 GLN A N 1
ATOM 733 C CA . GLN A 1 89 ? 21.236 5.544 -18.465 1.00 51.47 89 GLN A CA 1
ATOM 734 C C . GLN A 1 89 ? 20.626 6.862 -17.978 1.00 51.47 89 GLN A C 1
ATOM 736 O O . GLN A 1 89 ? 21.103 7.405 -16.985 1.00 51.47 89 GLN A O 1
ATOM 741 N N . ALA A 1 90 ? 19.556 7.347 -18.610 1.00 47.06 90 ALA A N 1
ATOM 742 C CA . ALA A 1 90 ? 18.899 8.589 -18.206 1.00 47.06 90 ALA A CA 1
ATOM 743 C C . ALA A 1 90 ? 18.239 8.500 -16.812 1.00 47.06 90 ALA A C 1
ATOM 745 O O . ALA A 1 90 ? 18.346 9.451 -16.035 1.00 47.06 90 ALA A O 1
ATOM 746 N N . LEU A 1 91 ? 17.632 7.354 -16.466 1.00 50.66 91 LEU A N 1
ATOM 747 C CA . LEU A 1 91 ? 16.968 7.109 -15.171 1.00 50.66 91 LEU A CA 1
ATOM 748 C C . LEU A 1 91 ? 17.947 6.722 -14.042 1.00 50.66 91 LEU A C 1
ATOM 750 O O . LEU A 1 91 ? 17.750 7.093 -12.883 1.00 50.66 91 LEU A O 1
ATOM 754 N N . MET A 1 92 ? 19.051 6.034 -14.359 1.00 52.81 92 MET A N 1
ATOM 755 C CA . MET A 1 92 ? 20.134 5.783 -13.395 1.00 52.81 92 MET A CA 1
ATOM 756 C C . MET A 1 92 ? 20.968 7.042 -13.111 1.00 52.81 92 MET A C 1
ATOM 758 O O . MET A 1 92 ? 21.439 7.228 -11.990 1.00 52.81 92 MET A O 1
ATOM 762 N N . GLN A 1 93 ? 21.153 7.932 -14.094 1.00 50.81 93 GLN A N 1
ATOM 763 C CA . GLN A 1 93 ? 21.930 9.167 -13.917 1.00 50.81 93 GLN A CA 1
ATOM 764 C C . GLN A 1 93 ? 21.209 10.206 -13.053 1.00 50.81 93 GLN A C 1
ATOM 766 O O . GLN A 1 93 ? 21.869 10.917 -12.296 1.00 50.81 93 GLN A O 1
ATOM 771 N N . THR A 1 94 ? 19.877 10.263 -13.093 1.00 48.09 94 THR A N 1
ATOM 772 C CA . THR A 1 94 ? 19.087 11.143 -12.212 1.00 48.09 94 THR A CA 1
ATOM 773 C C . THR A 1 94 ? 19.093 10.674 -10.753 1.00 48.09 94 THR A C 1
ATOM 775 O O . THR A 1 94 ? 19.019 11.504 -9.852 1.00 48.09 94 THR A O 1
ATOM 778 N N . ASN A 1 95 ? 19.312 9.378 -10.498 1.00 47.41 95 ASN A N 1
ATOM 779 C CA . ASN A 1 95 ? 19.472 8.813 -9.150 1.00 47.41 95 ASN A CA 1
ATOM 780 C C . ASN A 1 95 ? 20.935 8.739 -8.664 1.00 47.41 95 ASN A C 1
ATOM 782 O O . ASN A 1 95 ? 21.217 8.242 -7.570 1.00 47.41 95 ASN A O 1
ATOM 786 N N . LYS A 1 96 ? 21.890 9.296 -9.422 1.00 46.41 96 LYS A N 1
ATOM 787 C CA . LYS A 1 96 ? 23.327 9.285 -9.087 1.00 46.41 96 LYS A CA 1
ATOM 788 C C . LYS A 1 96 ? 23.728 10.252 -7.955 1.00 46.41 96 LYS A C 1
ATOM 790 O O . LYS A 1 96 ? 24.914 10.448 -7.711 1.00 46.41 96 LYS A O 1
ATOM 795 N N . HIS A 1 97 ? 22.777 10.868 -7.252 1.00 39.31 97 HIS A N 1
ATOM 796 C CA . HIS A 1 97 ? 23.065 11.648 -6.038 1.00 39.31 97 HIS A CA 1
ATOM 797 C C . HIS A 1 97 ? 22.752 10.917 -4.726 1.00 39.31 97 HIS A C 1
ATOM 799 O O . HIS A 1 97 ? 23.076 11.439 -3.666 1.00 39.31 97 HIS A O 1
ATOM 805 N N . ILE A 1 98 ? 22.204 9.696 -4.778 1.00 46.19 98 ILE A N 1
ATOM 806 C CA . ILE A 1 98 ? 21.866 8.915 -3.572 1.00 46.19 98 ILE A CA 1
ATOM 807 C C . ILE A 1 98 ? 22.881 7.780 -3.306 1.00 46.19 98 ILE A C 1
ATOM 809 O O . ILE A 1 98 ? 22.981 7.291 -2.185 1.00 46.19 98 ILE A O 1
ATOM 813 N N . PHE A 1 99 ? 23.713 7.411 -4.288 1.00 42.28 99 PHE A N 1
ATOM 814 C CA . PHE A 1 99 ? 24.643 6.272 -4.192 1.00 42.28 99 PHE A CA 1
ATOM 815 C C . PHE A 1 99 ? 26.107 6.621 -3.866 1.00 42.28 99 PHE A C 1
ATOM 817 O O . PHE A 1 99 ? 26.974 5.760 -3.991 1.00 42.28 99 PHE A O 1
ATOM 824 N N . ASN A 1 100 ? 26.414 7.839 -3.409 1.00 43.09 100 ASN A N 1
ATOM 825 C CA . ASN A 1 100 ? 27.751 8.141 -2.886 1.00 43.09 100 ASN A CA 1
ATOM 826 C C . ASN A 1 100 ? 27.801 7.932 -1.366 1.00 43.09 100 ASN A C 1
ATOM 828 O O . ASN A 1 100 ? 27.801 8.883 -0.589 1.00 43.09 100 ASN A O 1
ATOM 832 N N . VAL A 1 101 ? 27.892 6.669 -0.951 1.00 43.88 101 VAL A N 1
ATOM 833 C CA . VAL A 1 101 ? 28.611 6.316 0.279 1.00 43.88 101 VAL A CA 1
ATOM 834 C C . VAL A 1 101 ? 29.860 5.566 -0.159 1.00 43.88 101 VAL A C 1
ATOM 836 O O . VAL A 1 101 ? 29.845 4.363 -0.404 1.00 43.88 101 VAL A O 1
ATOM 839 N N . GLU A 1 102 ? 30.936 6.328 -0.323 1.00 46.34 102 GLU A N 1
ATOM 840 C CA . GLU A 1 102 ? 32.290 5.802 -0.430 1.00 46.34 102 GLU A CA 1
ATOM 841 C C . GLU A 1 102 ? 32.598 5.026 0.855 1.00 46.34 102 GLU A C 1
ATOM 843 O O . GLU A 1 102 ? 32.644 5.605 1.941 1.00 46.34 102 GLU A O 1
ATOM 848 N N . ASN A 1 103 ? 32.798 3.713 0.745 1.00 32.09 103 ASN A N 1
ATOM 849 C CA . ASN A 1 103 ? 33.433 2.934 1.798 1.00 32.09 103 ASN A CA 1
ATOM 850 C C . ASN A 1 103 ? 34.844 2.566 1.309 1.00 32.09 103 ASN A C 1
ATOM 852 O O . ASN A 1 103 ? 34.958 1.804 0.344 1.00 32.09 103 ASN A O 1
ATOM 856 N N . PRO A 1 104 ? 35.915 3.131 1.893 1.00 45.84 104 PRO A N 1
ATOM 857 C CA . PRO A 1 104 ? 37.274 2.834 1.475 1.00 45.84 104 PRO A CA 1
ATOM 858 C C . PRO A 1 104 ? 37.657 1.450 2.004 1.00 45.84 104 PRO A C 1
ATOM 860 O O . PRO A 1 104 ? 37.799 1.253 3.210 1.00 45.84 104 PRO A O 1
ATOM 863 N N . VAL A 1 105 ? 37.832 0.479 1.107 1.00 36.62 105 VAL A N 1
ATOM 864 C CA . VAL A 1 105 ? 38.528 -0.762 1.458 1.00 36.62 105 VAL A CA 1
ATOM 865 C C . VAL A 1 105 ? 40.019 -0.450 1.445 1.00 36.62 105 VAL A C 1
ATOM 867 O O . VAL A 1 105 ? 40.602 -0.157 0.405 1.00 36.62 105 VAL A O 1
ATOM 870 N N . SER A 1 106 ? 40.581 -0.443 2.648 1.00 44.50 106 SER A N 1
ATOM 871 C CA . SER A 1 106 ? 42.004 -0.391 2.953 1.00 44.50 106 SER A CA 1
ATOM 872 C C . SER A 1 106 ? 42.751 -1.578 2.345 1.00 44.50 106 SER A C 1
ATOM 874 O O . SER A 1 106 ? 42.361 -2.723 2.590 1.00 44.50 106 SER A O 1
ATOM 876 N N . GLU A 1 107 ? 43.852 -1.288 1.659 1.00 37.66 107 GLU A N 1
ATOM 877 C CA . GLU A 1 107 ? 44.962 -2.210 1.396 1.00 37.66 107 GLU A CA 1
ATOM 878 C C . GLU A 1 107 ? 46.227 -1.662 2.070 1.00 37.66 107 GLU A C 1
ATOM 880 O O . GLU A 1 107 ? 46.401 -0.417 2.061 1.00 37.66 107 GLU A O 1
#

Radius of gyration: 18.23 Å; Cα contacts (8 Å, |Δi|>4): 106; chains: 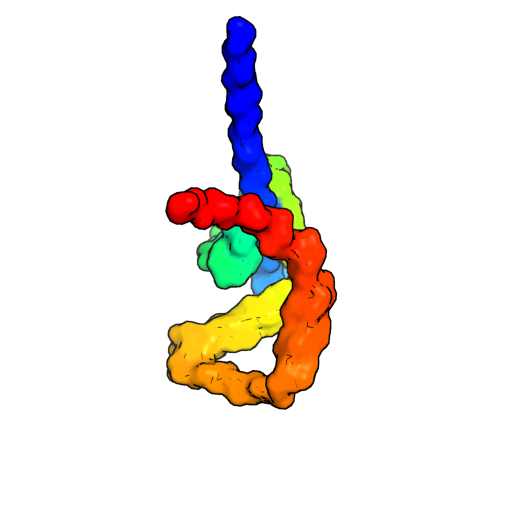1; bounding box: 60×27×52 Å

Mean predicted aligned error: 13.56 Å

Foldseek 3Di:
DDDDPDPDQWAKEKEFPDDLPDQKTWIWIDTNDLLDTDIDIGGNVVVVVVCVVNVHDYDDPVSVVVSVQVCCCVVPVDPRPDDDPVVVCVVVVVVVVVPPPDDDDDD

Solvent-accessible surface area (backbone atoms only — not comparable to full-atom values): 6638 Å² total; per-residue (Å²): 136,84,81,80,81,71,80,82,81,71,54,30,31,32,44,74,77,56,52,83,84,36,76,54,27,35,31,35,43,19,62,73,40,79,81,56,60,47,84,46,76,33,45,45,72,58,43,54,51,48,41,64,76,59,62,53,42,74,61,52,71,68,56,50,54,50,42,55,56,48,47,50,27,75,76,70,68,42,74,69,87,70,71,59,75,67,57,57,51,56,59,51,58,74,53,61,81,76,72,82,74,86,74,86,82,85,130

Sequence (107 aa):
MTVLTQPTQLTKYIRITGDRNAKFVEFDFAIQDPTLFVELVLPQQAFQHFCEINQVIEMNEEQKAWNDAQEDKWRYGEEPDVLNPIAQQALMQTNKHIFNVENPVSE

Nearest PDB structures (foldseek):
  8tqw-assembly1_d  TM=3.703E-01  e=3.032E+00  Homo sapiens
  7y83-assembly1_D  TM=4.665E-01  e=4.476E+00  Candidatus Scalindua brodae
  7xt4-assembly1_C  TM=4.268E-01  e=5.803E+00  Candidatus Scalindua brodae
  7kpv-assembly1_D  TM=3.013E-01  e=2.339E+00  Saccharomyces cerevisiae S288C
  7y8y-assembly1_B  TM=4.115E-01  e=5.803E+00  Candidatus Scalindua brodae